Protein AF-A0AAU7EE54-F1 (afdb_monomer)

pLDDT: mean 94.34, std 7.17, range [60.06, 98.5]

Nearest PDB structures (foldseek):
  2rld-assembly1_B  TM=8.581E-01  e=7.390E-02  Bacteroides thetaiotaomicron VPI-5482
  2rld-assembly1_E  TM=8.784E-01  e=1.064E-01  Bacteroides thetaiotaomicron VPI-5482
  2rld-assembly1_D  TM=8.836E-01  e=1.952E-01  Bacteroides thetaiotaomicron VPI-5482
  8oir-assembly1_Aa  TM=5.150E-01  e=3.823E+00  Homo sapiens
  4qpj-assembly1_B  TM=6.063E-01  e=8.945E+00  Brucella abortus 2308

Solvent-accessible surface area (backbone atoms only — not comparable to full-atom values): 3516 Å² total; per-residue (Å²): 114,79,66,55,56,55,50,50,31,48,48,49,25,51,50,50,45,57,50,49,68,73,47,72,95,46,80,83,45,48,62,59,44,55,49,48,49,52,56,38,43,43,42,33,51,25,49,58,48,24,78,70,43,92,44,73,67,48,25,57,68,29,65,96

Mean predicted aligned error: 3.2 Å

Secondary structure (DSSP, 8-state):
-HHHHHHHHHHHHHHHHHHHHHS--SHHHHHHHHHHHHHHHHHHHHHHHHTT-SSHHHHHHH--

Sequence (64 aa):
MRNERIERTKRFGIDCWKFCFKVPKSREYNAFVNQLIKSSSSVGANYRASQRAKSTSDFIYKLK

Foldseek 3Di:
DLVVQLVVLVVQLVVLLVVLVPDDPDPVCPVVSVVSNVVSNLQNVLQVVLVVAPDPVSNVVSND

InterPro domains:
  IPR012657 23S rRNA-intervening sequence protein [TIGR02436] (7-64)
  IPR036583 23S rRNA-intervening sequence superfamily [G3DSA:1.20.1440.60] (2-64)
  IPR036583 23S rRNA-intervening sequence superfamily [SSF158446] (6-63)

Organism: NCBI:txid3045158

Structure (mmCIF, N/CA/C/O backbone):
data_AF-A0AAU7EE54-F1
#
_entry.id   AF-A0AAU7EE54-F1
#
loop_
_atom_site.group_PDB
_atom_site.id
_atom_site.type_symbol
_atom_site.label_atom_id
_atom_site.label_alt_id
_atom_site.label_comp_id
_atom_site.label_asym_id
_atom_site.label_entity_id
_atom_site.label_seq_id
_atom_site.pdbx_PDB_ins_code
_atom_site.Cartn_x
_atom_site.Cartn_y
_atom_site.Cartn_z
_atom_site.occupancy
_atom_site.B_iso_or_equiv
_atom_site.auth_seq_id
_atom_site.auth_comp_id
_atom_site.auth_asym_id
_atom_site.auth_atom_id
_atom_site.pdbx_PDB_model_num
ATOM 1 N N . MET A 1 1 ? 9.041 16.537 -12.024 1.00 60.06 1 MET A N 1
ATOM 2 C CA . MET A 1 1 ? 8.319 15.289 -12.376 1.00 60.06 1 MET A CA 1
ATOM 3 C C . MET A 1 1 ? 8.814 14.035 -11.637 1.00 60.06 1 MET A C 1
ATOM 5 O O . MET A 1 1 ? 8.006 13.427 -10.949 1.00 60.06 1 MET A O 1
ATOM 9 N N . ARG A 1 2 ? 10.097 13.622 -11.699 1.00 61.53 2 ARG A N 1
ATOM 10 C CA . ARG A 1 2 ? 10.558 12.354 -11.064 1.00 61.53 2 ARG A CA 1
ATOM 11 C C . ARG A 1 2 ? 10.400 12.314 -9.532 1.00 61.53 2 ARG A C 1
ATOM 13 O O . ARG A 1 2 ? 9.938 11.311 -8.994 1.00 61.53 2 ARG A O 1
ATOM 20 N N . ASN A 1 3 ? 10.704 13.421 -8.853 1.00 75.81 3 ASN A N 1
ATOM 21 C CA . ASN A 1 3 ? 10.578 13.532 -7.393 1.00 75.81 3 ASN A CA 1
ATOM 22 C C . ASN A 1 3 ? 9.119 13.605 -6.921 1.00 75.81 3 ASN A C 1
ATOM 24 O O . ASN A 1 3 ? 8.802 13.121 -5.842 1.00 75.81 3 ASN A O 1
ATOM 28 N N . GLU A 1 4 ? 8.213 14.125 -7.752 1.00 90.25 4 GLU A N 1
ATOM 29 C CA . GLU A 1 4 ? 6.795 14.265 -7.404 1.00 90.25 4 GLU A CA 1
ATOM 30 C C . GLU A 1 4 ? 6.149 12.899 -7.129 1.00 90.25 4 GLU A C 1
ATOM 32 O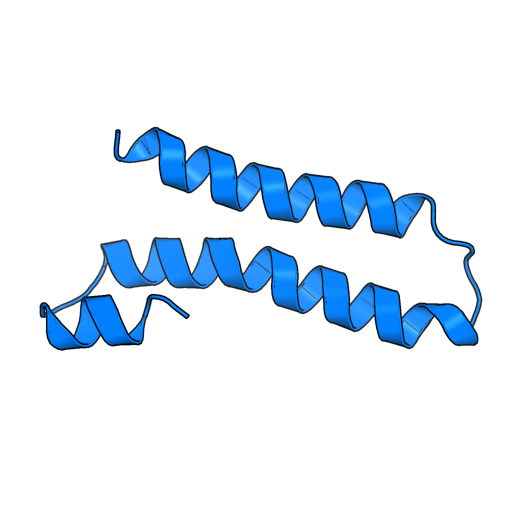 O . GLU A 1 4 ? 5.485 12.715 -6.114 1.00 90.25 4 GLU A O 1
ATOM 37 N N . ARG A 1 5 ? 6.395 11.898 -7.986 1.00 88.62 5 ARG A N 1
ATOM 38 C CA . ARG A 1 5 ? 5.847 10.542 -7.803 1.00 88.62 5 ARG A CA 1
ATOM 39 C C . ARG A 1 5 ? 6.413 9.838 -6.563 1.00 88.62 5 ARG A C 1
ATOM 41 O O . ARG A 1 5 ? 5.682 9.122 -5.880 1.00 88.62 5 ARG A O 1
ATOM 48 N N . ILE A 1 6 ? 7.694 10.051 -6.250 1.00 90.69 6 ILE A N 1
ATOM 49 C CA . ILE A 1 6 ? 8.315 9.505 -5.031 1.00 90.69 6 ILE A CA 1
ATOM 50 C C . ILE A 1 6 ? 7.664 10.123 -3.791 1.00 90.69 6 ILE A C 1
ATOM 52 O O . ILE A 1 6 ? 7.279 9.396 -2.878 1.00 90.69 6 ILE A O 1
ATOM 56 N N . GLU A 1 7 ? 7.484 11.443 -3.774 1.00 94.62 7 GLU A N 1
ATOM 57 C CA . GLU A 1 7 ? 6.846 12.121 -2.645 1.00 94.62 7 GLU A CA 1
ATOM 58 C C . GLU A 1 7 ? 5.370 11.745 -2.506 1.00 94.62 7 GLU A C 1
ATOM 60 O O . GLU A 1 7 ? 4.907 11.500 -1.395 1.00 94.62 7 GLU A O 1
ATOM 65 N N . ARG A 1 8 ? 4.639 11.591 -3.615 1.00 95.62 8 ARG A N 1
ATOM 66 C CA . ARG A 1 8 ? 3.234 11.155 -3.596 1.00 95.62 8 ARG A CA 1
ATOM 67 C C . ARG A 1 8 ? 3.065 9.743 -3.043 1.00 95.62 8 ARG A C 1
ATOM 69 O O . ARG A 1 8 ? 2.213 9.529 -2.187 1.00 95.62 8 ARG A O 1
ATOM 76 N N . THR A 1 9 ? 3.881 8.787 -3.487 1.00 95.56 9 THR A N 1
ATOM 77 C CA . THR A 1 9 ? 3.811 7.397 -2.990 1.00 95.56 9 THR A CA 1
ATOM 78 C C . THR A 1 9 ? 4.247 7.283 -1.527 1.00 95.56 9 THR A C 1
ATOM 80 O O . THR A 1 9 ? 3.640 6.539 -0.759 1.00 95.56 9 THR A O 1
ATOM 83 N N . LYS A 1 10 ? 5.237 8.076 -1.09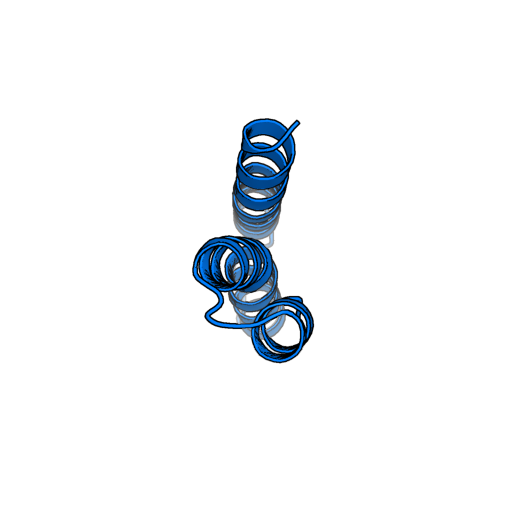9 1.00 95.06 10 LYS A N 1
ATOM 84 C CA . LYS A 1 10 ? 5.624 8.194 0.315 1.00 95.06 10 LYS A CA 1
ATOM 85 C C . LYS A 1 10 ? 4.502 8.800 1.161 1.00 95.06 10 LYS A C 1
ATOM 87 O O . LYS A 1 10 ? 4.185 8.270 2.224 1.00 95.06 10 LYS A O 1
ATOM 92 N N . ARG A 1 11 ? 3.904 9.900 0.694 1.00 97.56 11 ARG A N 1
ATOM 93 C CA . ARG A 1 11 ? 2.787 10.576 1.362 1.00 97.56 11 ARG A CA 1
ATOM 94 C C . ARG A 1 11 ? 1.603 9.630 1.534 1.00 97.56 11 ARG A C 1
ATOM 96 O O . ARG A 1 11 ? 1.106 9.521 2.644 1.00 97.56 11 ARG A O 1
ATOM 103 N N . PHE A 1 12 ? 1.247 8.883 0.490 1.00 97.69 12 PHE A N 1
ATOM 104 C CA . PHE A 1 12 ? 0.184 7.879 0.535 1.00 97.69 12 PHE A CA 1
ATOM 105 C C . PHE A 1 12 ? 0.379 6.860 1.669 1.00 97.69 12 PHE A C 1
ATOM 107 O O . PHE A 1 12 ? -0.521 6.678 2.485 1.00 97.69 12 PHE A O 1
ATOM 114 N N . GLY A 1 13 ? 1.570 6.262 1.794 1.00 97.94 13 GLY A N 1
ATOM 115 C CA . GLY A 1 13 ? 1.860 5.330 2.892 1.00 97.94 13 GLY A CA 1
ATOM 116 C C . GLY A 1 13 ? 1.751 5.975 4.282 1.00 97.94 13 GLY A C 1
ATOM 117 O O . GLY A 1 13 ? 1.204 5.375 5.207 1.00 97.94 13 GLY A O 1
ATOM 118 N N . ILE A 1 14 ? 2.219 7.221 4.432 1.00 98.06 14 ILE A N 1
ATOM 119 C CA . ILE A 1 14 ? 2.100 7.981 5.689 1.00 98.06 14 ILE A CA 1
ATOM 120 C C . ILE A 1 14 ? 0.632 8.274 6.018 1.00 98.06 14 ILE A C 1
ATOM 122 O O . ILE A 1 14 ? 0.234 8.182 7.178 1.00 98.06 14 ILE A O 1
ATOM 126 N N . ASP A 1 15 ? -0.176 8.621 5.024 1.00 98.50 15 ASP A N 1
ATOM 127 C CA . ASP A 1 15 ? -1.584 8.951 5.226 1.00 98.50 15 ASP A CA 1
ATOM 128 C C . ASP A 1 15 ? -2.397 7.700 5.591 1.00 98.50 15 ASP A C 1
ATOM 130 O O . ASP A 1 15 ? -3.191 7.747 6.532 1.00 98.50 15 ASP A O 1
ATOM 134 N N . CYS A 1 16 ? -2.123 6.550 4.963 1.00 98.38 16 CYS A N 1
ATOM 135 C CA . CYS A 1 16 ? -2.682 5.259 5.377 1.00 98.38 16 CYS A CA 1
ATOM 136 C C . CYS A 1 16 ? -2.283 4.889 6.811 1.00 98.38 16 CYS A C 1
ATOM 138 O O . CYS A 1 16 ? -3.121 4.420 7.584 1.00 98.38 16 CYS A O 1
ATOM 140 N N . TRP A 1 17 ? -1.030 5.136 7.201 1.00 97.81 17 TRP A N 1
ATOM 141 C CA . TRP A 1 17 ? -0.582 4.918 8.576 1.00 97.81 17 TRP A CA 1
ATOM 142 C C . TRP A 1 17 ? -1.315 5.832 9.571 1.00 97.81 17 TRP A C 1
ATOM 144 O O . TRP A 1 17 ? -1.828 5.352 10.582 1.00 97.81 17 TRP A O 1
ATOM 154 N N . LYS A 1 18 ? -1.453 7.129 9.262 1.00 98.38 18 LYS A N 1
ATOM 155 C CA . LYS A 1 18 ? -2.220 8.088 10.079 1.00 98.38 18 LYS A CA 1
ATOM 156 C C . LYS A 1 18 ? -3.696 7.714 10.186 1.00 98.38 18 LYS A C 1
ATOM 158 O O . LYS A 1 18 ? -4.300 7.927 11.234 1.00 98.38 18 LYS A O 1
ATOM 163 N N . PHE A 1 19 ? -4.282 7.166 9.124 1.00 98.12 19 PHE A N 1
ATOM 164 C CA . PHE A 1 19 ? -5.631 6.611 9.160 1.00 98.12 19 PHE A CA 1
ATOM 165 C C . PHE A 1 19 ? -5.700 5.417 10.120 1.00 98.12 19 PHE A C 1
ATOM 167 O O . PHE A 1 19 ? -6.485 5.442 11.063 1.00 98.12 19 PHE A O 1
ATOM 174 N N . CYS A 1 20 ? -4.814 4.427 9.961 1.00 97.62 20 CYS A N 1
ATOM 175 C CA . CYS A 1 20 ? -4.749 3.247 10.830 1.00 97.62 20 CYS A CA 1
ATOM 176 C C . CYS A 1 20 ? -4.506 3.599 12.305 1.00 97.62 20 CYS A C 1
ATOM 178 O O . CYS A 1 20 ? -4.956 2.886 13.204 1.00 97.62 20 CYS A O 1
ATOM 180 N N . PHE A 1 21 ? -3.807 4.703 12.578 1.00 96.69 21 PHE A N 1
ATOM 181 C CA . PHE A 1 21 ? -3.609 5.204 13.935 1.00 96.69 21 PHE A CA 1
ATOM 182 C C . PHE A 1 21 ? -4.941 5.537 14.625 1.00 96.69 21 PHE A C 1
ATOM 184 O O . PHE A 1 21 ? -5.092 5.220 15.801 1.00 96.69 21 PHE A O 1
ATOM 191 N N . LYS A 1 22 ? -5.913 6.083 13.882 1.00 97.38 22 LYS A N 1
ATOM 192 C CA . LYS A 1 22 ? -7.241 6.486 14.377 1.00 97.38 22 LYS A CA 1
ATOM 193 C C . LYS A 1 22 ? -8.248 5.334 14.481 1.00 97.38 22 LYS A C 1
ATOM 195 O O . LYS A 1 22 ? -9.286 5.500 15.111 1.00 97.38 22 LYS A O 1
ATOM 200 N N . VAL A 1 23 ? -7.969 4.187 13.858 1.00 96.31 23 VAL A N 1
ATOM 201 C CA . VAL A 1 23 ? -8.838 2.999 13.919 1.00 96.31 23 VAL A CA 1
ATOM 202 C C . VAL A 1 23 ? -8.819 2.409 15.341 1.00 96.31 23 VAL A C 1
ATOM 204 O O . VAL A 1 23 ? -7.725 2.326 15.924 1.00 96.31 23 VAL A O 1
ATOM 207 N N . PRO A 1 24 ? -9.976 1.978 15.897 1.00 96.44 24 PRO A N 1
ATOM 208 C CA . PRO A 1 24 ? -10.041 1.357 17.217 1.00 96.44 24 PRO A CA 1
ATOM 209 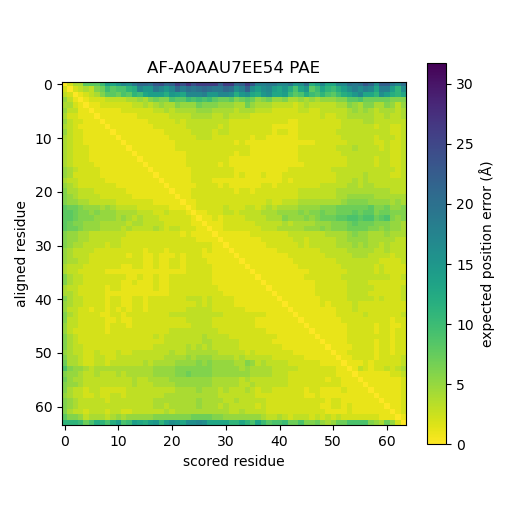C C . PRO A 1 24 ? -9.060 0.191 17.362 1.00 96.44 24 PRO A C 1
ATOM 211 O O . PRO A 1 24 ? -8.877 -0.616 16.448 1.00 96.44 24 PRO A O 1
ATOM 214 N N . LYS A 1 25 ? -8.412 0.100 18.525 1.00 94.12 25 LYS A N 1
ATOM 215 C CA . LYS A 1 25 ? -7.441 -0.959 18.818 1.00 94.12 25 LYS A CA 1
ATOM 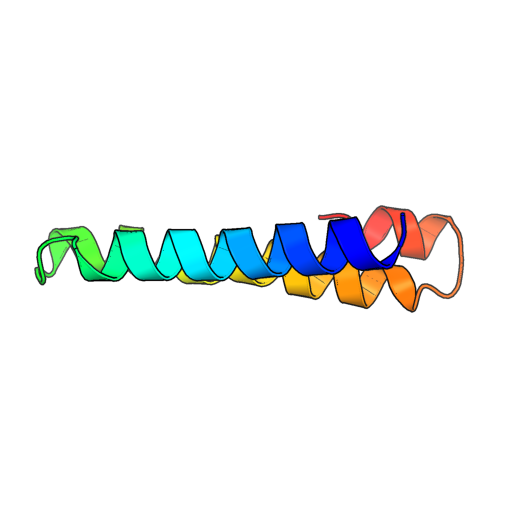216 C C . LYS A 1 25 ? -8.171 -2.188 19.341 1.00 94.12 25 LYS A C 1
ATOM 218 O O . LYS A 1 25 ? -8.278 -2.389 20.544 1.00 94.12 25 LYS A O 1
ATOM 223 N N . SER A 1 26 ? -8.688 -2.988 18.416 1.00 95.94 26 SER A N 1
ATOM 224 C CA . SER A 1 26 ? -9.331 -4.264 18.721 1.00 95.94 26 SE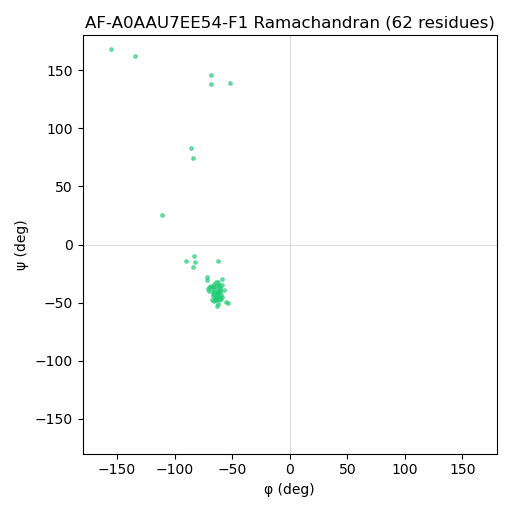R A CA 1
ATOM 225 C C . SER A 1 26 ? -8.857 -5.361 17.768 1.00 95.94 26 SER A C 1
ATOM 227 O O . SER A 1 26 ? -8.283 -5.099 16.705 1.00 95.94 26 SER A O 1
ATOM 229 N N . ARG A 1 27 ? -9.070 -6.618 18.164 1.00 95.69 27 ARG A N 1
ATOM 230 C CA . ARG A 1 27 ? -8.605 -7.790 17.413 1.00 95.69 27 ARG A CA 1
ATOM 231 C C . ARG A 1 27 ? -9.225 -7.855 16.016 1.00 95.69 27 ARG A C 1
ATOM 233 O O . ARG A 1 27 ? -8.548 -8.259 15.074 1.00 95.69 27 ARG A O 1
ATOM 240 N N . GLU A 1 28 ? -10.472 -7.424 15.891 1.00 94.69 28 GLU A N 1
ATOM 241 C CA . GLU A 1 28 ? -11.255 -7.398 14.657 1.00 94.69 28 GLU A CA 1
ATOM 242 C C . GLU A 1 28 ? -10.618 -6.470 13.611 1.00 94.69 28 GLU A C 1
ATOM 244 O O . GLU A 1 28 ? -10.554 -6.812 12.432 1.00 94.69 28 GLU A O 1
ATOM 249 N N . TYR A 1 29 ? -10.074 -5.323 14.038 1.00 97.06 29 TYR A N 1
ATOM 250 C CA . TYR A 1 29 ? -9.468 -4.340 13.132 1.00 97.06 29 TYR A CA 1
ATOM 251 C C . TYR A 1 29 ? -8.010 -4.641 12.767 1.00 97.06 29 TYR A C 1
ATOM 253 O O . TYR A 1 29 ? -7.520 -4.147 11.747 1.00 97.06 29 TYR A O 1
ATOM 261 N N . ASN A 1 30 ? -7.309 -5.464 13.552 1.00 96.31 30 ASN A N 1
ATOM 262 C CA . ASN A 1 30 ? -5.885 -5.743 13.346 1.00 96.31 30 ASN A CA 1
ATOM 263 C C . ASN A 1 30 ? -5.581 -6.310 11.952 1.00 96.31 30 ASN A C 1
ATOM 265 O O . ASN A 1 30 ? -4.575 -5.935 11.349 1.00 96.31 30 ASN A O 1
ATOM 269 N N . ALA A 1 31 ? -6.438 -7.188 11.421 1.00 96.56 31 ALA A N 1
ATOM 270 C CA . ALA A 1 31 ? -6.251 -7.764 10.089 1.00 96.56 31 ALA A CA 1
AT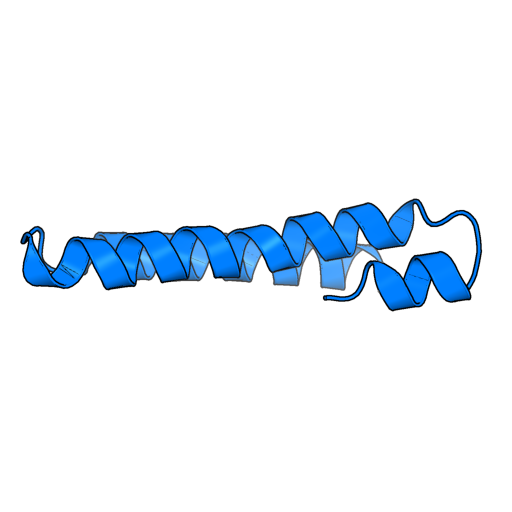OM 271 C C . ALA A 1 31 ? -6.255 -6.679 8.997 1.00 96.56 31 ALA A C 1
ATOM 273 O O . ALA A 1 31 ? -5.328 -6.609 8.188 1.00 96.56 31 ALA A O 1
ATOM 274 N N . PHE A 1 32 ? -7.239 -5.779 9.040 1.00 96.88 32 PHE A N 1
ATOM 275 C CA . PHE A 1 32 ? -7.386 -4.686 8.080 1.00 96.88 32 PHE A CA 1
ATOM 276 C C . PHE A 1 32 ? -6.256 -3.663 8.189 1.00 96.88 32 PHE A C 1
ATOM 278 O O . PHE A 1 32 ? -5.675 -3.274 7.177 1.00 96.88 32 PHE A O 1
ATOM 285 N N . VAL A 1 33 ? -5.894 -3.270 9.414 1.00 98.12 33 VAL A N 1
ATOM 286 C CA . VAL A 1 33 ? -4.780 -2.344 9.663 1.00 98.12 33 VAL A CA 1
ATOM 287 C C . VAL A 1 33 ? -3.469 -2.921 9.130 1.00 98.12 33 VAL A C 1
ATOM 289 O O . VAL A 1 33 ? -2.740 -2.242 8.405 1.00 98.12 33 VAL A O 1
ATOM 292 N N . ASN A 1 34 ? -3.182 -4.189 9.427 1.00 97.12 34 ASN A N 1
ATOM 293 C CA . ASN A 1 34 ? -1.966 -4.847 8.957 1.00 97.12 34 ASN A CA 1
ATOM 294 C C . ASN A 1 34 ? -1.924 -4.958 7.431 1.00 97.12 34 ASN A C 1
ATOM 296 O O . ASN A 1 34 ? -0.876 -4.716 6.829 1.00 97.12 34 ASN A O 1
ATOM 300 N N . GLN A 1 35 ? -3.048 -5.308 6.802 1.00 97.88 35 GLN A N 1
ATOM 301 C CA . GLN A 1 35 ? -3.139 -5.392 5.349 1.00 97.88 35 GLN A CA 1
ATOM 302 C C . GLN A 1 35 ? -2.913 -4.024 4.704 1.00 97.88 35 GLN A C 1
ATOM 304 O O . GLN A 1 35 ? -2.096 -3.917 3.792 1.00 97.88 35 GLN A O 1
ATOM 309 N N . LEU A 1 36 ? -3.571 -2.978 5.214 1.00 98.19 36 LEU A N 1
ATOM 310 C CA . LEU A 1 36 ? -3.479 -1.629 4.666 1.00 98.19 36 LEU A CA 1
ATOM 311 C C . LEU A 1 36 ? -2.082 -1.025 4.843 1.00 98.19 36 LEU A C 1
ATOM 313 O O . LEU A 1 36 ? -1.550 -0.437 3.903 1.00 98.19 36 LEU A O 1
ATOM 317 N N . ILE A 1 37 ? -1.441 -1.187 6.005 1.00 97.50 37 ILE A N 1
ATOM 318 C CA . ILE A 1 37 ? -0.077 -0.676 6.228 1.00 97.50 37 ILE A CA 1
ATOM 319 C C . ILE A 1 37 ? 0.916 -1.356 5.275 1.00 97.50 37 ILE A C 1
ATOM 321 O O . ILE A 1 37 ? 1.756 -0.687 4.664 1.00 97.50 37 ILE A O 1
ATOM 325 N N . LYS A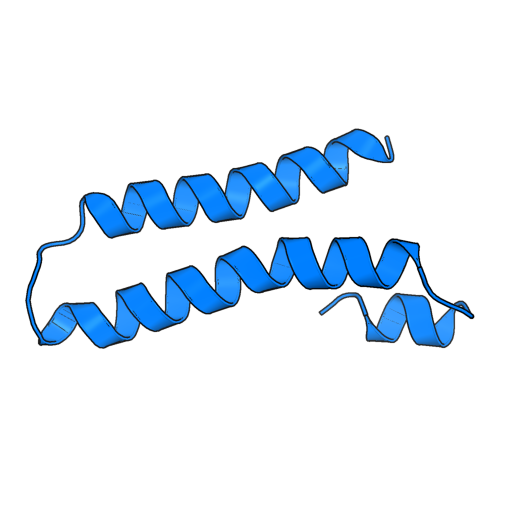 1 38 ? 0.814 -2.679 5.102 1.00 97.88 38 LYS A N 1
ATOM 326 C CA . LYS A 1 38 ? 1.703 -3.428 4.202 1.00 97.88 38 LYS A CA 1
ATOM 327 C C . LYS A 1 38 ? 1.477 -3.061 2.735 1.00 97.88 38 LYS A C 1
ATOM 329 O O . LYS A 1 38 ? 2.447 -2.786 2.034 1.00 97.88 38 LYS A O 1
ATOM 334 N N . SER A 1 39 ? 0.227 -3.024 2.274 1.00 97.69 39 SER A N 1
ATOM 335 C CA . SER A 1 39 ? -0.077 -2.723 0.870 1.00 97.69 39 SER A CA 1
ATOM 336 C C . SER A 1 39 ? 0.195 -1.263 0.504 1.00 97.69 39 SER A C 1
ATOM 338 O O . SER A 1 39 ? 0.681 -0.980 -0.583 1.00 97.69 39 SER A O 1
ATOM 340 N N . SER A 1 40 ? -0.056 -0.313 1.404 1.00 97.88 40 SER A N 1
ATOM 341 C CA . SER A 1 40 ? 0.198 1.105 1.113 1.00 97.88 40 SER A CA 1
ATOM 342 C C . SER A 1 40 ? 1.689 1.444 1.060 1.00 97.88 40 SER A C 1
ATOM 344 O O . SER A 1 40 ? 2.124 2.212 0.200 1.00 97.88 40 SER A O 1
ATOM 346 N N . SER A 1 41 ? 2.499 0.845 1.938 1.00 96.44 41 SER A N 1
ATOM 347 C CA . SER A 1 41 ? 3.955 1.024 1.921 1.00 96.44 41 SER A CA 1
ATOM 348 C C . SER A 1 41 ? 4.634 0.316 0.741 1.00 96.44 41 SER A C 1
ATOM 350 O O . SER A 1 41 ? 5.632 0.831 0.220 1.00 96.44 41 SER A O 1
ATOM 352 N N . SER A 1 42 ? 4.085 -0.810 0.263 1.00 97.12 42 SER A N 1
ATOM 353 C CA . SER A 1 42 ? 4.643 -1.537 -0.884 1.00 97.12 42 SER A CA 1
ATOM 354 C C . SER A 1 42 ? 4.589 -0.727 -2.181 1.00 97.12 42 SER A C 1
ATOM 356 O O . SER A 1 42 ? 5.535 -0.806 -2.958 1.00 97.12 42 SER A O 1
ATOM 358 N N . VAL A 1 43 ? 3.582 0.135 -2.376 1.00 96.50 43 VAL A N 1
ATOM 359 C CA . VAL A 1 43 ? 3.482 1.029 -3.548 1.00 96.50 43 VAL A CA 1
ATOM 360 C C . VAL A 1 43 ? 4.735 1.901 -3.697 1.00 96.50 43 VAL A C 1
ATOM 362 O O . VAL A 1 43 ? 5.348 1.963 -4.765 1.00 96.50 43 VAL A O 1
ATOM 365 N N . GLY A 1 44 ? 5.163 2.560 -2.615 1.00 94.88 44 GLY A N 1
ATOM 366 C CA . GLY A 1 44 ? 6.374 3.387 -2.627 1.00 94.88 44 GLY A CA 1
ATOM 367 C C . GLY A 1 44 ? 7.654 2.566 -2.798 1.00 94.88 44 GLY A C 1
ATOM 368 O O . GLY A 1 44 ? 8.582 3.000 -3.488 1.00 94.88 44 GLY A O 1
ATOM 369 N N . ALA A 1 45 ? 7.706 1.369 -2.209 1.00 95.75 45 ALA A N 1
ATOM 370 C CA . ALA A 1 45 ? 8.841 0.460 -2.344 1.00 95.75 45 ALA A CA 1
ATOM 371 C C . ALA A 1 45 ? 9.004 -0.053 -3.787 1.00 95.75 45 ALA A C 1
ATOM 373 O O . ALA A 1 45 ? 10.098 0.051 -4.349 1.00 95.75 45 ALA A O 1
ATOM 374 N N . ASN A 1 46 ? 7.918 -0.524 -4.403 1.00 96.25 46 ASN A N 1
ATOM 375 C CA . ASN A 1 46 ? 7.863 -1.001 -5.785 1.00 96.25 46 ASN A CA 1
ATOM 376 C C . ASN A 1 46 ? 8.184 0.118 -6.776 1.00 96.25 46 ASN A C 1
ATOM 378 O O . ASN A 1 46 ? 9.045 -0.051 -7.641 1.00 96.25 46 ASN A O 1
ATOM 382 N N . TYR A 1 47 ? 7.610 1.311 -6.587 1.00 94.75 47 TYR A N 1
ATOM 383 C CA . TYR A 1 47 ? 7.946 2.463 -7.422 1.00 94.75 47 TYR A CA 1
ATOM 384 C C . TYR A 1 47 ? 9.435 2.823 -7.327 1.00 94.75 47 TYR A C 1
ATOM 386 O O . TYR A 1 47 ? 10.091 3.045 -8.342 1.00 94.75 47 TYR A O 1
ATOM 394 N N . ARG A 1 48 ? 10.024 2.831 -6.123 1.00 93.75 48 ARG A N 1
ATOM 395 C CA . ARG A 1 48 ? 11.474 3.043 -5.963 1.00 93.75 48 ARG A CA 1
ATOM 396 C C . ARG A 1 48 ? 12.301 1.930 -6.602 1.00 93.75 48 ARG A C 1
ATOM 398 O O . ARG A 1 48 ? 13.385 2.213 -7.107 1.00 93.75 48 ARG A O 1
ATOM 405 N N . ALA A 1 49 ? 11.832 0.685 -6.562 1.00 95.06 49 ALA A N 1
ATOM 406 C CA . ALA A 1 49 ? 12.498 -0.434 -7.215 1.00 95.06 49 ALA A CA 1
ATOM 407 C C . ALA A 1 49 ? 12.467 -0.299 -8.744 1.00 95.06 49 ALA A C 1
ATOM 409 O O . ALA A 1 49 ? 13.495 -0.543 -9.379 1.00 95.06 49 ALA A O 1
ATOM 410 N N . SER A 1 50 ? 11.347 0.142 -9.332 1.00 94.75 50 SER A N 1
ATOM 411 C CA . SER A 1 50 ? 11.236 0.357 -10.781 1.00 94.75 50 SER A CA 1
ATOM 412 C C . SER A 1 50 ? 12.205 1.434 -11.274 1.00 94.75 50 SER A C 1
ATOM 414 O O . SER A 1 50 ? 12.794 1.288 -12.337 1.00 94.75 50 SER A O 1
ATOM 416 N N . GLN A 1 51 ? 12.512 2.450 -10.457 1.00 93.38 51 GLN A N 1
ATOM 417 C CA . GLN A 1 51 ? 13.542 3.447 -10.793 1.00 93.38 51 GLN A CA 1
ATOM 418 C C . GLN A 1 51 ? 14.964 2.872 -10.941 1.00 93.38 51 GLN A C 1
ATOM 420 O O . GLN A 1 51 ? 15.834 3.570 -11.458 1.00 93.38 51 GL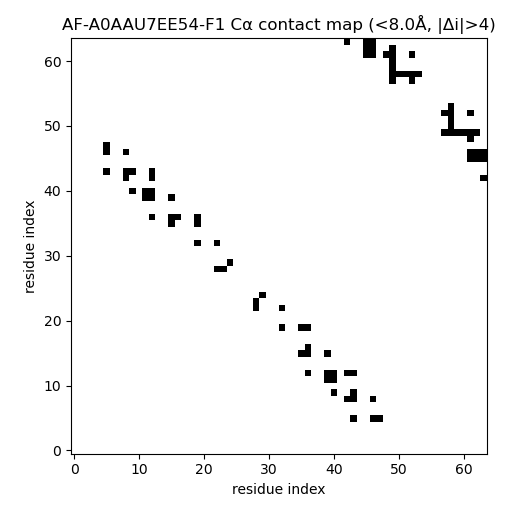N A O 1
ATOM 425 N N . ARG A 1 52 ? 15.204 1.635 -10.481 1.00 94.19 52 ARG A N 1
ATOM 426 C CA . ARG A 1 52 ? 16.463 0.880 -10.621 1.00 94.19 52 ARG A CA 1
ATOM 427 C C . ARG A 1 52 ? 16.310 -0.321 -11.566 1.00 94.19 52 ARG A C 1
ATOM 429 O O . ARG A 1 52 ? 16.985 -1.336 -11.392 1.00 94.19 52 ARG A O 1
ATOM 436 N N . ALA A 1 53 ? 15.355 -0.267 -12.490 1.00 96.62 53 ALA A N 1
ATOM 437 C CA . ALA A 1 53 ? 15.133 -1.345 -13.441 1.00 96.62 53 ALA A CA 1
ATOM 438 C C . ALA A 1 53 ? 16.286 -1.481 -14.446 1.00 96.62 53 ALA A C 1
ATOM 440 O O . ALA A 1 53 ? 16.893 -0.487 -14.838 1.00 96.62 53 ALA A O 1
ATOM 441 N N . LYS A 1 54 ? 16.573 -2.719 -14.862 1.00 96.94 54 LYS A N 1
ATOM 442 C CA . LYS A 1 54 ? 17.640 -3.042 -15.829 1.00 96.94 54 LYS A CA 1
ATOM 443 C C . LYS A 1 54 ? 17.163 -3.042 -17.286 1.00 96.94 54 LYS A C 1
ATOM 445 O O . LYS A 1 54 ? 17.981 -3.059 -18.197 1.00 96.94 54 LYS A O 1
ATOM 450 N N . SER A 1 55 ? 15.851 -3.048 -17.505 1.00 97.31 55 SER A N 1
ATOM 451 C CA . SER A 1 55 ? 15.207 -3.036 -18.820 1.00 97.31 55 SER A CA 1
ATOM 452 C C . SER A 1 55 ? 13.800 -2.445 -18.713 1.00 97.31 55 SER A C 1
ATOM 454 O O . SER A 1 55 ? 13.253 -2.308 -17.616 1.00 97.31 55 SER A O 1
ATOM 456 N N . THR A 1 56 ? 13.174 -2.149 -19.853 1.00 96.62 56 THR A N 1
ATOM 457 C CA . THR A 1 56 ? 11.766 -1.722 -19.901 1.00 96.62 56 THR A CA 1
ATOM 458 C C . THR A 1 56 ? 10.823 -2.792 -19.347 1.00 96.62 56 THR A C 1
ATOM 460 O O . THR A 1 56 ? 9.890 -2.472 -18.614 1.00 96.62 5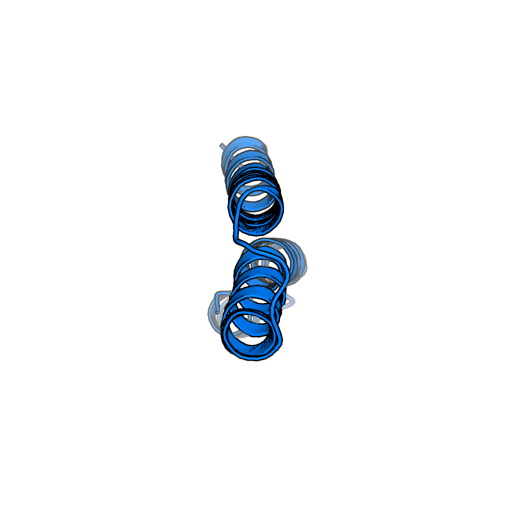6 THR A O 1
ATOM 463 N N . SER A 1 57 ? 11.079 -4.072 -19.634 1.00 97.19 57 SER A N 1
ATOM 464 C CA . SER A 1 57 ? 10.281 -5.178 -19.092 1.00 97.19 57 SER A CA 1
ATOM 465 C C . SER A 1 57 ? 10.411 -5.292 -17.569 1.00 97.19 57 SER A C 1
ATOM 467 O O . SER A 1 57 ? 9.403 -5.430 -16.880 1.00 97.19 57 SER A O 1
ATOM 469 N N . ASP A 1 58 ? 11.625 -5.148 -17.028 1.00 96.94 58 ASP A N 1
ATOM 470 C CA . ASP A 1 58 ? 11.880 -5.129 -15.582 1.00 96.94 58 ASP A CA 1
ATOM 471 C C . ASP A 1 58 ? 11.253 -3.893 -14.910 1.00 96.94 58 ASP A C 1
ATOM 473 O O . ASP A 1 58 ? 10.745 -3.972 -13.792 1.00 96.94 58 ASP A O 1
ATOM 477 N N . PHE A 1 59 ? 11.221 -2.752 -15.606 1.00 95.69 59 PHE A N 1
ATOM 478 C CA . PHE A 1 59 ? 10.543 -1.543 -15.136 1.00 95.69 59 PHE A CA 1
ATOM 479 C C . PHE A 1 59 ? 9.040 -1.772 -14.965 1.00 95.69 59 PHE A C 1
ATOM 481 O O . PHE A 1 59 ? 8.506 -1.504 -13.887 1.00 95.69 59 PHE A O 1
ATOM 488 N N . ILE A 1 60 ? 8.377 -2.305 -15.997 1.00 95.19 60 ILE A N 1
ATOM 489 C CA . ILE A 1 60 ? 6.939 -2.609 -15.980 1.00 95.19 60 ILE A CA 1
ATOM 490 C C . ILE A 1 60 ? 6.634 -3.653 -14.905 1.00 95.19 60 ILE A C 1
ATOM 492 O O . ILE A 1 60 ? 5.721 -3.463 -14.109 1.00 95.19 60 ILE A O 1
ATOM 496 N N . TYR A 1 61 ? 7.444 -4.712 -14.816 1.00 95.25 61 TYR A N 1
ATOM 497 C CA . TYR A 1 61 ? 7.277 -5.749 -13.800 1.00 95.25 61 TYR A CA 1
ATOM 498 C C . TYR A 1 61 ? 7.344 -5.200 -12.368 1.00 95.25 61 TYR A C 1
ATOM 500 O O . TYR A 1 61 ? 6.649 -5.705 -11.493 1.00 95.25 61 TYR A O 1
ATOM 508 N N . LYS A 1 62 ? 8.164 -4.176 -12.104 1.00 94.88 62 LYS A N 1
ATOM 509 C CA . LYS A 1 62 ? 8.302 -3.558 -10.774 1.00 94.88 62 LYS A CA 1
ATOM 510 C C . LYS A 1 62 ? 7.235 -2.502 -10.466 1.00 94.88 62 LYS A C 1
ATOM 512 O O . LYS A 1 62 ? 7.154 -2.068 -9.321 1.00 94.88 62 LYS A O 1
ATOM 517 N N . LEU A 1 63 ? 6.423 -2.083 -11.438 1.00 90.31 63 LEU A N 1
ATOM 518 C CA . LEU A 1 63 ? 5.251 -1.231 -11.215 1.00 90.31 63 LEU A CA 1
ATOM 519 C C . LEU A 1 63 ? 4.040 -2.094 -10.819 1.00 90.31 63 LEU A C 1
ATOM 521 O O . LEU A 1 63 ? 3.139 -2.312 -11.624 1.00 90.31 63 LEU A O 1
ATOM 525 N N . LYS A 1 64 ? 4.044 -2.590 -9.577 1.00 78.06 64 LYS A N 1
ATOM 526 C CA . LYS A 1 64 ? 2.945 -3.356 -8.969 1.00 78.06 64 LYS A CA 1
ATOM 527 C C . LYS A 1 64 ? 2.335 -2.614 -7.792 1.00 78.06 64 LYS A C 1
ATOM 529 O O . LYS A 1 64 ? 3.128 -2.024 -7.014 1.00 78.06 64 LYS A O 1
#

Radius of gyration: 14.32 Å; Cα contacts (8 Å, |Δi|>4): 46; chains: 1; bounding box: 29×23×39 Å